Protein AF-0000000086157725 (afdb_homodimer)

Radius of gyration: 15.77 Å; Cα contacts (8 Å, |Δi|>4): 346; chains: 2; bounding box: 32×53×32 Å

Nearest PDB structures (foldseek):
  2xqq-assembly2_B  TM=8.974E-01  e=2.714E-09  Homo sapiens
  8glv-assembly1_AQ  TM=8.783E-01  e=2.234E-09  Chlamydomonas reinhardtii
  3rjs-assembly1_A-2  TM=8.878E-01  e=9.937E-09  Toxoplasma gondii
  7y8w-assembly4_R  TM=8.824E-01  e=2.029E-08  Caenorhabditis elegans
  7kzn-assembly1_P  TM=8.315E-01  e=1.733E-05  Chlamydomonas reinhardtii

Structure (mmCIF, N/CA/C/O backbone):
data_AF-0000000086157725-model_v1
#
loop_
_entity.id
_entity.type
_entity.pdbx_description
1 polymer 'Dynein light chain'
#
loop_
_atom_site.group_PDB
_atom_site.id
_atom_site.type_symbol
_atom_site.label_atom_id
_atom_site.label_alt_id
_atom_site.label_comp_id
_atom_site.label_asym_id
_atom_site.label_entity_id
_atom_site.label_seq_id
_atom_site.pdbx_PDB_ins_code
_atom_site.Cartn_x
_atom_site.Cartn_y
_atom_site.Cartn_z
_atom_site.occupancy
_atom_site.B_iso_or_equiv
_atom_site.auth_seq_id
_atom_site.auth_comp_id
_atom_site.auth_asym_id
_atom_site.auth_atom_id
_atom_site.pdbx_PDB_model_num
ATOM 1 N N . MET A 1 1 ? 16.344 26.875 7.141 1 37.5 1 MET A N 1
ATOM 2 C CA . MET A 1 1 ? 15.016 26.828 6.547 1 37.5 1 MET A CA 1
ATOM 3 C C . MET A 1 1 ? 14.797 25.531 5.773 1 37.5 1 MET A C 1
ATOM 5 O O . MET A 1 1 ? 15.422 25.312 4.73 1 37.5 1 MET A O 1
ATOM 9 N N . GLY A 1 2 ? 14.758 24.422 6.387 1 45.31 2 GLY A N 1
ATOM 10 C CA . GLY A 1 2 ? 15.289 23.125 5.984 1 45.31 2 GLY A CA 1
ATOM 11 C C . GLY A 1 2 ? 14.68 22.609 4.691 1 45.31 2 GLY A C 1
ATOM 12 O O . GLY A 1 2 ? 13.531 22.906 4.375 1 45.31 2 GLY A O 1
ATOM 13 N N . PHE A 1 3 ? 15.469 22.438 3.602 1 53.78 3 PHE A N 1
ATOM 14 C CA . PHE A 1 3 ? 15.148 22.016 2.24 1 53.78 3 PHE A CA 1
ATOM 15 C C . PHE A 1 3 ? 14.07 20.938 2.242 1 53.78 3 PHE A C 1
ATOM 17 O O . PHE A 1 3 ? 14.352 19.781 2.549 1 53.78 3 PHE A O 1
ATOM 24 N N . THR A 1 4 ? 12.836 21.359 2.662 1 67.5 4 THR A N 1
ATOM 25 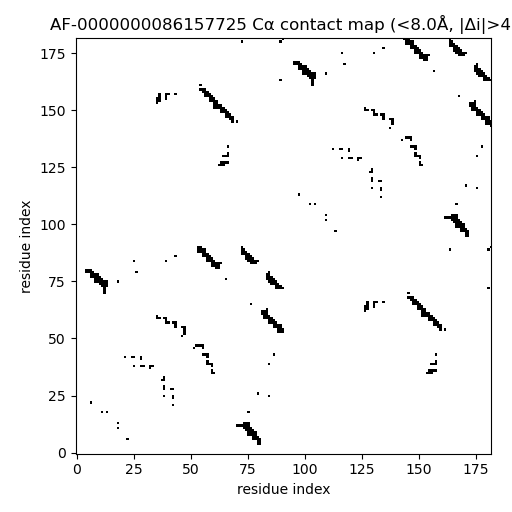C CA . THR A 1 4 ? 11.781 20.359 2.674 1 67.5 4 THR A CA 1
ATOM 26 C C . THR A 1 4 ? 11.555 19.797 1.273 1 67.5 4 THR A C 1
ATOM 28 O O . THR A 1 4 ? 11.391 20.547 0.312 1 67.5 4 THR A O 1
ATOM 31 N N . VAL A 1 5 ? 12.062 18.594 0.937 1 82.88 5 VAL A N 1
ATOM 32 C CA . VAL A 1 5 ? 11.859 17.938 -0.348 1 82.88 5 VAL A CA 1
ATOM 33 C C . VAL A 1 5 ? 10.375 17.969 -0.714 1 82.88 5 VAL A C 1
ATOM 35 O O . VAL A 1 5 ? 9.516 17.656 0.114 1 82.88 5 VAL A O 1
ATOM 38 N N . LYS A 1 6 ? 10.125 18.594 -1.866 1 93.31 6 LYS A N 1
ATOM 39 C CA . LYS A 1 6 ? 8.75 18.734 -2.334 1 93.31 6 LYS A CA 1
ATOM 40 C C . LYS A 1 6 ? 8.094 17.375 -2.576 1 93.31 6 LYS A C 1
ATOM 42 O O . LYS A 1 6 ? 8.672 16.516 -3.238 1 93.31 6 LYS A O 1
ATOM 47 N N . PRO A 1 7 ? 6.922 17.266 -2.018 1 96.94 7 PRO A N 1
ATOM 48 C CA . PRO A 1 7 ? 6.199 16.016 -2.279 1 96.94 7 PRO A CA 1
ATOM 49 C C . PRO A 1 7 ? 5.75 15.883 -3.734 1 96.94 7 PRO A C 1
ATOM 51 O O . PRO A 1 7 ? 5.426 16.891 -4.375 1 96.94 7 PRO A O 1
ATOM 54 N N . VAL A 1 8 ? 5.773 14.742 -4.285 1 97.88 8 VAL A N 1
ATOM 55 C CA . VAL A 1 8 ? 5.254 14.43 -5.613 1 97.88 8 VAL A CA 1
ATOM 56 C C . VAL A 1 8 ? 4.066 13.477 -5.488 1 97.88 8 VAL A C 1
ATOM 58 O O . VAL A 1 8 ? 4.242 12.289 -5.203 1 97.88 8 VAL A O 1
ATOM 61 N N . VAL A 1 9 ? 2.898 14.008 -5.832 1 97.75 9 VAL A N 1
ATOM 62 C CA . VAL A 1 9 ? 1.686 13.203 -5.734 1 97.75 9 VAL A CA 1
ATOM 63 C C . VAL A 1 9 ? 1.52 12.367 -7.004 1 97.75 9 VAL A C 1
ATOM 65 O O . VAL A 1 9 ? 1.497 12.906 -8.109 1 97.75 9 VAL A O 1
ATOM 68 N N . LYS A 1 10 ? 1.447 11.109 -6.734 1 97.25 10 LYS A N 1
ATOM 69 C CA . LYS A 1 10 ? 1.277 10.203 -7.867 1 97.25 10 LYS A CA 1
ATOM 70 C C . LYS A 1 10 ? -0.199 9.906 -8.117 1 97.25 10 LYS A C 1
ATOM 72 O O . LYS A 1 10 ? -0.659 9.953 -9.266 1 97.25 10 LYS A O 1
ATOM 77 N N . THR A 1 11 ? -0.973 9.578 -7.141 1 95.62 11 THR A N 1
ATOM 78 C CA . THR A 1 11 ? -2.408 9.328 -7.199 1 95.62 11 THR A CA 1
ATOM 79 C C . THR A 1 11 ? -3.098 9.852 -5.941 1 95.62 11 THR A C 1
ATOM 81 O O . THR A 1 11 ? -2.586 9.695 -4.832 1 95.62 11 THR A O 1
ATOM 84 N N . SER A 1 12 ? -4.273 10.508 -6.188 1 95.94 12 SER A N 1
ATOM 85 C CA . SER A 1 12 ? -5.055 10.984 -5.051 1 95.94 12 SER A CA 1
ATOM 86 C C . SER A 1 12 ? -6.547 10.969 -5.359 1 95.94 12 SER A C 1
ATOM 88 O O . SER A 1 12 ? -6.965 11.344 -6.457 1 95.94 12 SER A O 1
ATOM 90 N N . THR A 1 13 ? -7.289 10.492 -4.383 1 93.94 13 THR A N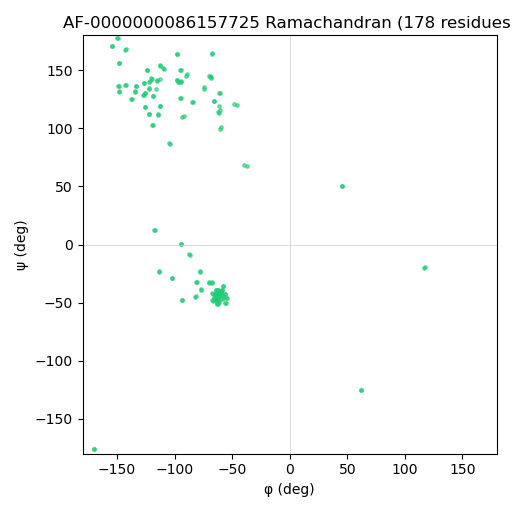 1
ATOM 91 C CA . THR A 1 13 ? -8.742 10.641 -4.43 1 93.94 13 THR A CA 1
ATOM 92 C C . THR A 1 13 ? -9.234 11.484 -3.262 1 93.94 13 THR A C 1
ATOM 94 O O . THR A 1 13 ? -10.438 11.508 -2.971 1 93.94 13 THR A O 1
ATOM 97 N N . MET A 1 14 ? -8.344 12.133 -2.574 1 93.88 14 MET A N 1
ATOM 98 C CA . MET A 1 14 ? -8.664 12.961 -1.421 1 93.88 14 MET A CA 1
ATOM 99 C C . MET A 1 14 ? -8.836 14.422 -1.833 1 93.88 14 MET A C 1
ATOM 101 O O . MET A 1 14 ? -8.25 14.867 -2.82 1 93.88 14 MET A O 1
ATOM 105 N N . ASP A 1 15 ? -9.68 15.094 -1.08 1 94.69 15 ASP A N 1
ATOM 106 C CA . ASP A 1 15 ? -9.734 16.531 -1.317 1 94.69 15 ASP A CA 1
ATOM 107 C C . ASP A 1 15 ? -8.43 17.203 -0.907 1 94.69 15 ASP A C 1
ATOM 109 O O . ASP A 1 15 ? -7.609 16.609 -0.212 1 94.69 15 ASP A O 1
ATOM 113 N N . GLN A 1 16 ? -8.266 18.438 -1.378 1 96.75 16 GLN A N 1
ATOM 114 C CA . GLN A 1 16 ? -6.992 19.141 -1.232 1 96.75 16 GLN A CA 1
ATOM 115 C C . GLN A 1 16 ? -6.645 19.344 0.239 1 96.75 16 GLN A C 1
ATOM 117 O O . GLN A 1 16 ? -5.473 19.266 0.623 1 96.75 16 GLN A O 1
ATOM 122 N N . GLU A 1 17 ? -7.602 19.625 0.954 1 97.12 17 GLU A N 1
ATOM 123 C CA . GLU A 1 17 ? -7.348 19.891 2.367 1 97.12 17 GLU A CA 1
ATOM 124 C C . GLU A 1 17 ? -6.793 18.656 3.064 1 97.12 17 GLU A C 1
ATOM 126 O O . GLU A 1 17 ? -5.785 18.734 3.77 1 97.12 17 GLU A O 1
ATOM 131 N N . LEU A 1 18 ? -7.477 17.562 2.871 1 96.31 18 LEU A N 1
ATOM 132 C CA . LEU A 1 18 ? -7.027 16.312 3.467 1 96.31 18 LEU A CA 1
ATOM 133 C C . LEU A 1 18 ? -5.68 15.883 2.891 1 96.31 18 LEU A C 1
ATOM 135 O O . LEU A 1 18 ? -4.781 15.477 3.631 1 96.31 18 LEU A O 1
ATOM 139 N N . GLN A 1 19 ? -5.527 16 1.635 1 97.62 19 GLN A N 1
ATOM 140 C CA . GLN A 1 19 ? -4.258 15.695 0.985 1 97.62 19 GLN A CA 1
ATOM 141 C C . GLN A 1 19 ? -3.111 16.484 1.611 1 97.62 19 GLN A C 1
ATOM 143 O O . GLN A 1 19 ? -2.062 15.914 1.931 1 97.62 19 GLN A O 1
ATOM 148 N N . ASP A 1 20 ? -3.322 17.766 1.818 1 97.75 20 ASP A N 1
ATOM 149 C CA . ASP A 1 20 ? -2.287 18.609 2.393 1 97.75 20 ASP A CA 1
ATOM 150 C C . ASP A 1 20 ? -1.946 18.188 3.816 1 97.75 20 ASP A C 1
ATOM 152 O O . ASP A 1 20 ? -0.781 18.219 4.219 1 97.75 20 ASP A O 1
ATOM 156 N N . GLU A 1 21 ? -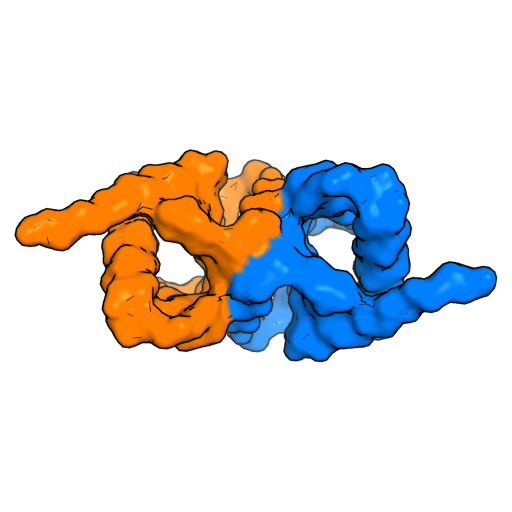2.947 17.859 4.445 1 98 21 GLU A N 1
ATOM 157 C CA . GLU A 1 21 ? -2.725 17.406 5.816 1 98 21 GLU A CA 1
ATOM 158 C C . GLU A 1 21 ? -1.913 16.125 5.848 1 98 21 GLU A C 1
ATOM 160 O O . GLU A 1 21 ? -0.992 15.977 6.652 1 98 21 GLU A O 1
ATOM 165 N N . VAL A 1 22 ? -2.268 15.148 5.035 1 98.19 22 VAL A N 1
ATOM 166 C CA . VAL A 1 22 ? -1.547 13.883 4.98 1 98.19 22 VAL A CA 1
ATOM 167 C C . VAL A 1 22 ? -0.072 14.133 4.68 1 98.19 22 VAL A C 1
ATOM 169 O O . VAL A 1 22 ? 0.809 13.562 5.324 1 98.19 22 VAL A O 1
ATOM 172 N N . ILE A 1 23 ? 0.165 15.016 3.762 1 98.19 23 ILE A N 1
ATOM 173 C CA . ILE A 1 23 ? 1.532 15.305 3.338 1 98.19 23 ILE A CA 1
ATOM 174 C C . ILE A 1 23 ? 2.303 15.953 4.484 1 98.19 23 ILE A C 1
ATOM 176 O O . ILE A 1 23 ? 3.459 15.609 4.738 1 98.19 23 ILE A O 1
ATOM 180 N N . 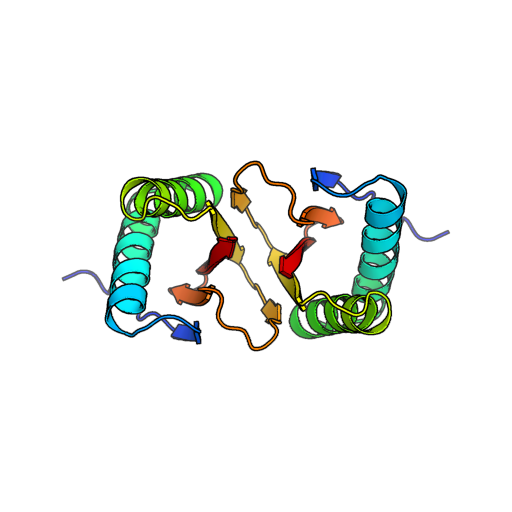LEU A 1 24 ? 1.649 16.844 5.129 1 97.81 24 LEU A N 1
ATOM 181 C CA . LEU A 1 24 ? 2.293 17.516 6.258 1 97.81 24 LEU A CA 1
ATOM 182 C C . LEU A 1 24 ? 2.646 16.5 7.352 1 97.81 24 LEU A C 1
ATOM 184 O O . LEU A 1 24 ? 3.762 16.516 7.875 1 97.81 24 LEU A O 1
ATOM 188 N N . VAL A 1 25 ? 1.724 15.672 7.734 1 98 25 VAL A N 1
ATOM 189 C CA . VAL A 1 25 ? 1.939 14.664 8.766 1 98 25 VAL A CA 1
ATOM 190 C C . VAL A 1 25 ? 3.049 13.711 8.336 1 98 25 VAL A C 1
ATOM 192 O O . VAL A 1 25 ? 3.9 13.328 9.148 1 98 25 VAL A O 1
ATOM 195 N N . ALA A 1 26 ? 3.062 13.328 7.07 1 98.31 26 ALA A N 1
ATOM 196 C CA . ALA A 1 26 ? 4.082 12.43 6.539 1 98.31 26 ALA A CA 1
ATOM 197 C C . ALA A 1 26 ? 5.465 13.07 6.59 1 98.31 26 ALA A C 1
ATOM 199 O O . ALA A 1 26 ? 6.449 12.414 6.938 1 98.31 26 ALA A O 1
ATOM 200 N N . GLN A 1 27 ? 5.516 14.336 6.219 1 97.69 27 GLN A N 1
ATOM 201 C CA . GLN A 1 27 ? 6.789 15.047 6.277 1 97.69 27 GLN A CA 1
ATOM 202 C C . GLN A 1 27 ? 7.352 15.062 7.695 1 97.69 27 GLN A C 1
ATOM 204 O O . GLN A 1 27 ? 8.539 14.812 7.902 1 97.69 27 GLN A O 1
ATOM 209 N N . HIS A 1 28 ? 6.465 15.312 8.586 1 97.25 28 HIS A N 1
ATOM 210 C CA . HIS A 1 28 ? 6.879 15.32 9.977 1 97.25 28 HIS A CA 1
ATOM 211 C C . HIS A 1 28 ? 7.352 13.938 10.422 1 97.25 28 HIS A C 1
ATOM 213 O O . HIS A 1 28 ? 8.391 13.812 11.078 1 97.25 28 HIS A O 1
ATOM 219 N N . ALA A 1 29 ? 6.621 12.938 10.094 1 97.81 29 ALA A N 1
ATOM 220 C CA . ALA A 1 29 ? 6.973 11.57 10.461 1 97.81 29 ALA A CA 1
ATOM 221 C C . ALA A 1 29 ? 8.328 11.172 9.867 1 97.81 29 ALA A C 1
ATOM 223 O O . ALA A 1 29 ? 9.141 10.539 10.539 1 97.81 29 ALA A O 1
ATOM 224 N N . ILE A 1 30 ? 8.609 11.562 8.641 1 96.69 30 ILE A N 1
ATOM 225 C CA . ILE A 1 30 ? 9.844 11.227 7.949 1 96.69 30 ILE A CA 1
ATOM 226 C C . ILE A 1 30 ? 11.023 11.93 8.625 1 96.69 30 ILE A C 1
ATOM 228 O O . ILE A 1 30 ? 12.109 11.367 8.734 1 96.69 30 ILE A O 1
ATOM 232 N N . ASP A 1 31 ? 10.75 13.07 9.125 1 95.5 31 ASP A N 1
ATOM 233 C CA . ASP A 1 31 ? 11.797 13.875 9.75 1 95.5 31 ASP A CA 1
ATOM 234 C C . ASP A 1 31 ? 12.117 13.367 11.156 1 95.5 31 ASP A C 1
ATOM 236 O O . ASP A 1 31 ? 13.227 13.562 11.656 1 95.5 31 ASP A O 1
ATOM 240 N N . THR A 1 32 ? 11.211 12.695 11.734 1 96.94 32 THR A N 1
ATOM 241 C CA . THR A 1 32 ? 11.359 12.438 13.164 1 96.94 32 THR A CA 1
ATOM 242 C C . THR A 1 32 ? 11.562 10.945 13.422 1 96.94 32 THR A C 1
ATOM 244 O O . THR A 1 32 ? 12.078 10.555 14.469 1 96.94 32 THR A O 1
ATOM 247 N N . GLU A 1 33 ? 11.117 10.078 12.508 1 97.31 33 GLU A N 1
ATOM 248 C CA . GLU A 1 33 ? 11.195 8.633 12.727 1 97.31 33 GLU A CA 1
ATOM 249 C C . GLU A 1 33 ? 12.414 8.039 12.039 1 97.31 33 GLU A C 1
ATOM 251 O O . GLU A 1 33 ? 12.969 8.641 11.109 1 97.31 33 GLU A O 1
ATOM 256 N N . VAL A 1 34 ? 12.758 6.852 12.414 1 95.69 34 VAL A N 1
ATOM 257 C CA . VAL A 1 34 ? 14.055 6.305 12.016 1 95.69 34 VAL A CA 1
ATOM 258 C C . VAL A 1 34 ? 13.867 5.316 10.867 1 95.69 34 VAL A C 1
ATOM 260 O O . VAL A 1 34 ? 14.812 5.047 10.117 1 95.69 34 VAL A O 1
ATOM 263 N N . ASN A 1 35 ? 12.781 4.695 10.789 1 96.44 35 ASN A N 1
ATOM 264 C CA . ASN A 1 35 ? 12.594 3.691 9.742 1 96.44 35 ASN A CA 1
ATOM 265 C C . ASN A 1 35 ? 11.172 3.717 9.195 1 96.44 35 ASN A C 1
ATOM 267 O O . ASN A 1 35 ? 10.305 4.402 9.734 1 96.44 35 ASN A O 1
ATOM 271 N N . GLU A 1 36 ? 11.008 3.045 8.125 1 97.31 36 GLU A N 1
ATOM 272 C CA . GLU A 1 36 ? 9.734 3.016 7.414 1 97.31 36 GLU A CA 1
ATOM 273 C C . GLU A 1 36 ? 8.617 2.506 8.312 1 97.31 36 GLU A C 1
ATOM 275 O O . GLU A 1 36 ? 7.48 2.982 8.234 1 97.31 36 GLU A O 1
ATOM 280 N N . GLN A 1 37 ? 8.977 1.576 9.156 1 96.56 37 GLN A N 1
ATOM 281 C CA . GLN A 1 37 ? 7.988 1.009 10.062 1 96.56 37 GLN A CA 1
ATOM 282 C C . GLN A 1 37 ? 7.43 2.072 11.008 1 96.56 37 GLN A C 1
ATOM 284 O O . GLN A 1 37 ? 6.211 2.209 11.148 1 96.56 37 GLN A O 1
ATOM 289 N N . SER A 1 38 ? 8.25 2.838 11.586 1 97.62 38 SER A N 1
ATOM 290 C CA . SER A 1 38 ? 7.836 3.865 12.531 1 97.62 38 SER A CA 1
ATOM 291 C C . SER A 1 38 ? 7.102 5 11.828 1 97.62 38 SER A C 1
ATOM 293 O O . SER A 1 38 ? 6.148 5.566 12.383 1 97.62 38 SER A O 1
ATOM 295 N N . ILE A 1 39 ? 7.512 5.238 10.625 1 98.06 39 ILE A N 1
ATOM 296 C CA . ILE A 1 39 ? 6.867 6.293 9.852 1 98.06 39 ILE A CA 1
ATOM 297 C C . ILE A 1 39 ? 5.426 5.895 9.531 1 98.06 39 ILE A C 1
ATOM 299 O O . ILE A 1 39 ? 4.492 6.652 9.805 1 98.06 39 ILE A O 1
ATOM 303 N N . ALA A 1 40 ? 5.277 4.734 9.078 1 98.38 40 ALA A N 1
ATOM 304 C CA . ALA A 1 40 ? 3.947 4.246 8.727 1 98.38 40 ALA A CA 1
ATOM 305 C C . ALA A 1 40 ? 3.037 4.203 9.953 1 98.38 40 ALA A C 1
ATOM 307 O O . ALA A 1 40 ? 1.871 4.598 9.875 1 98.38 40 ALA A O 1
ATOM 308 N N . HIS A 1 41 ? 3.57 3.752 10.984 1 97.38 41 HIS A N 1
ATOM 309 C CA . HIS A 1 41 ? 2.803 3.639 12.219 1 97.38 41 HIS A CA 1
ATOM 310 C C . HIS A 1 41 ? 2.314 5.004 12.688 1 97.38 41 HIS A C 1
ATOM 312 O O . HIS A 1 41 ? 1.151 5.156 13.07 1 97.38 41 HIS A O 1
ATOM 318 N N . LYS A 1 42 ? 3.139 5.953 12.641 1 97.88 42 LYS A N 1
ATOM 319 C CA . LYS A 1 42 ? 2.805 7.297 13.102 1 97.88 42 LYS A CA 1
ATOM 320 C C . LYS A 1 42 ? 1.724 7.926 12.227 1 97.88 42 LYS A C 1
ATOM 322 O O . LYS A 1 42 ? 0.772 8.516 12.742 1 97.88 42 LYS A O 1
ATOM 327 N N . ILE A 1 43 ? 1.888 7.809 10.961 1 98.12 43 ILE A N 1
ATOM 328 C CA . ILE A 1 43 ? 0.918 8.391 10.039 1 98.12 43 ILE A CA 1
ATOM 329 C C . ILE A 1 43 ? -0.444 7.73 10.234 1 98.12 43 ILE A C 1
ATOM 331 O O . ILE A 1 43 ? -1.456 8.422 10.398 1 98.12 43 ILE A O 1
ATOM 335 N N . LYS A 1 44 ? -0.412 6.461 10.211 1 96.69 44 LYS A N 1
ATOM 336 C CA . LYS A 1 44 ? -1.657 5.719 10.383 1 96.69 44 LYS A CA 1
ATOM 337 C C . LYS A 1 44 ? -2.354 6.109 11.68 1 96.69 44 LYS A C 1
ATOM 339 O O . LYS A 1 44 ? -3.559 6.371 11.695 1 96.69 44 LYS A O 1
ATOM 344 N N . THR A 1 45 ? -1.68 6.105 12.773 1 95.69 45 THR A N 1
ATOM 345 C CA . THR A 1 45 ? -2.225 6.395 14.102 1 95.69 45 THR A CA 1
ATOM 346 C C . THR A 1 45 ? -2.816 7.801 14.141 1 95.69 45 THR A C 1
ATOM 348 O O . THR A 1 45 ? -3.885 8.008 14.719 1 95.69 45 THR A O 1
ATOM 351 N N . TYR A 1 46 ? -2.162 8.727 13.539 1 97.25 46 TYR A N 1
ATOM 352 C CA . TYR A 1 46 ? -2.656 10.094 13.5 1 97.25 46 TYR A CA 1
ATOM 353 C C . TYR A 1 46 ? -4.035 10.156 12.852 1 97.25 46 TYR A C 1
ATOM 355 O O . TYR A 1 46 ? -4.965 10.742 13.406 1 97.25 46 TYR A O 1
ATOM 363 N N . PHE A 1 47 ? -4.168 9.516 11.781 1 96.38 47 PHE A N 1
ATOM 364 C CA . PHE A 1 47 ? -5.41 9.641 11.039 1 96.38 47 PHE A CA 1
ATOM 365 C C . PHE A 1 47 ? -6.492 8.75 11.633 1 96.38 47 PHE A C 1
ATOM 367 O O . PHE A 1 47 ? -7.68 9.086 11.586 1 96.38 47 PHE A O 1
ATOM 374 N N . GLU A 1 48 ? -6.078 7.656 12.164 1 92.81 48 GLU A N 1
ATOM 375 C CA . GLU A 1 48 ? -7.031 6.828 12.898 1 92.81 48 GLU A CA 1
ATOM 376 C C . GLU A 1 48 ? -7.656 7.602 14.055 1 92.81 48 GLU A C 1
ATOM 378 O O . GLU A 1 48 ? -8.852 7.469 14.328 1 92.81 48 GLU A O 1
ATOM 383 N N . GLN A 1 49 ? -6.867 8.375 14.688 1 94.69 49 GLN A N 1
ATOM 384 C CA . GLN A 1 49 ? -7.324 9.125 15.852 1 94.69 49 GLN A CA 1
ATOM 385 C C . GLN A 1 49 ? -8.156 10.336 15.438 1 94.69 49 GLN A C 1
ATOM 387 O O . GLN A 1 49 ? -9.156 10.656 16.078 1 94.69 49 GLN A O 1
ATOM 392 N N . LYS A 1 50 ? -7.758 10.945 14.445 1 94.94 50 LYS A N 1
ATOM 393 C CA . LYS A 1 50 ? -8.414 12.195 14.047 1 94.94 50 LYS A CA 1
ATOM 394 C C . LYS A 1 50 ? -9.688 11.914 13.25 1 94.94 50 LYS A C 1
ATOM 396 O O . LYS A 1 50 ? -10.68 12.625 13.398 1 94.94 50 LYS A O 1
ATOM 401 N N . TYR A 1 51 ? -9.57 11.008 12.352 1 90.12 51 TYR A N 1
ATOM 402 C CA . TYR A 1 51 ? -10.711 10.641 11.523 1 90.12 51 TYR A CA 1
ATOM 403 C C . TYR A 1 51 ? -11.305 9.305 11.961 1 90.12 51 TYR A C 1
ATOM 405 O O . TYR A 1 51 ? -11.07 8.273 11.328 1 90.12 51 TYR A O 1
ATOM 413 N N . HIS A 1 52 ? -12.18 9.555 12.914 1 80.31 52 HIS A N 1
ATOM 414 C CA . HIS A 1 52 ? -12.812 8.383 13.516 1 80.31 52 HIS A CA 1
ATOM 415 C C . HIS A 1 52 ? -13.852 7.773 12.586 1 80.31 52 HIS A C 1
ATOM 417 O O . HIS A 1 52 ? -14.492 8.492 11.812 1 80.31 52 HIS A O 1
ATOM 423 N N . GLY A 1 53 ? -13.82 6.52 12.453 1 80.44 53 GLY A N 1
ATOM 424 C CA . GLY A 1 53 ? -14.867 5.879 11.68 1 80.44 53 GLY A CA 1
ATOM 425 C C . GLY A 1 53 ? -14.344 5.164 10.445 1 80.44 53 GLY A C 1
ATOM 426 O O . GLY A 1 53 ? -15.078 4.41 9.805 1 80.44 53 GLY A O 1
ATOM 427 N N . MET A 1 54 ? -13.172 5.609 10.141 1 83.56 54 MET A N 1
ATOM 428 C CA . MET A 1 54 ? -12.578 4.895 9.016 1 83.56 54 MET A CA 1
ATOM 429 C C . MET A 1 54 ? -11.406 4.027 9.477 1 83.56 54 MET A C 1
ATOM 431 O O . MET A 1 54 ? -10.781 4.316 10.492 1 83.56 54 MET A O 1
ATOM 435 N N . LEU A 1 55 ? -11.188 3.012 8.789 1 89.31 55 LEU A N 1
ATOM 436 C CA . LEU A 1 55 ? -10 2.191 9.016 1 89.31 55 LEU A CA 1
ATOM 437 C C . LEU A 1 55 ? -8.859 2.617 8.094 1 89.31 55 LEU A C 1
ATOM 439 O O . LEU A 1 55 ? -8.93 2.418 6.883 1 89.31 55 LEU A O 1
ATOM 443 N N . TRP A 1 56 ? -7.953 3.174 8.727 1 93.81 56 TRP A N 1
ATOM 444 C CA . TRP A 1 56 ? -6.836 3.711 7.957 1 93.81 56 TRP A CA 1
ATOM 445 C C . TRP A 1 56 ? -5.691 2.705 7.883 1 93.81 56 TRP A C 1
ATOM 447 O O . TRP A 1 56 ? -5.379 2.039 8.875 1 93.81 56 TRP A O 1
ATOM 457 N N . HIS A 1 57 ? -5.07 2.635 6.75 1 94.81 57 HIS A N 1
ATOM 458 C CA . HIS A 1 57 ? -3.891 1.828 6.465 1 94.81 57 HIS A CA 1
ATOM 459 C C . HIS A 1 57 ? -2.773 2.676 5.867 1 94.81 57 HIS A C 1
ATOM 461 O O . HIS A 1 57 ? -3.033 3.574 5.062 1 94.81 57 HIS A O 1
ATOM 467 N N . CYS A 1 58 ? -1.576 2.406 6.301 1 97.75 58 CYS A N 1
ATOM 468 C CA . CYS A 1 58 ? -0.454 3.166 5.762 1 97.75 58 CYS A CA 1
ATOM 469 C C . CYS A 1 58 ? 0.706 2.246 5.402 1 97.75 58 CYS A C 1
ATOM 471 O O . CYS A 1 58 ? 1.086 1.381 6.191 1 97.75 58 CYS A O 1
ATOM 473 N N . CYS A 1 59 ? 1.258 2.395 4.223 1 98.31 59 CYS A N 1
ATOM 474 C CA . CYS A 1 59 ? 2.469 1.71 3.779 1 98.31 59 CYS A CA 1
ATOM 475 C C . CYS A 1 59 ? 3.545 2.711 3.379 1 98.31 59 CYS A C 1
ATOM 477 O O . CYS A 1 59 ? 3.248 3.734 2.76 1 98.31 59 CYS A O 1
ATOM 479 N N . VAL A 1 60 ? 4.715 2.432 3.711 1 98.56 60 VAL A N 1
ATOM 480 C CA . VAL A 1 60 ? 5.867 3.266 3.389 1 98.56 60 VAL A CA 1
ATOM 481 C C . VAL A 1 60 ? 6.996 2.396 2.838 1 98.56 60 VAL A C 1
ATOM 483 O O . VAL A 1 60 ? 7.277 1.321 3.373 1 98.56 60 VAL A O 1
ATOM 486 N N . GLY A 1 61 ? 7.609 2.883 1.804 1 98.06 61 GLY A N 1
ATOM 487 C CA . GLY A 1 61 ? 8.695 2.115 1.212 1 98.06 61 GLY A CA 1
ATOM 488 C C . GLY A 1 61 ? 9.477 2.893 0.171 1 98.06 61 GLY A C 1
ATOM 489 O O . GLY A 1 61 ? 9.312 4.105 0.042 1 98.06 61 GLY A O 1
ATOM 490 N N . ARG A 1 62 ? 10.406 2.213 -0.454 1 96.88 62 ARG A N 1
ATOM 491 C CA . ARG A 1 62 ? 11.227 2.795 -1.512 1 96.88 62 ARG A CA 1
ATOM 492 C C . ARG A 1 62 ? 10.922 2.143 -2.857 1 96.88 62 ARG A C 1
ATOM 494 O O . ARG A 1 62 ? 10.523 0.979 -2.912 1 96.88 62 ARG A O 1
ATOM 501 N N . ASN A 1 63 ? 11.148 2.842 -3.967 1 96.69 63 ASN A N 1
ATOM 502 C CA . ASN A 1 63 ? 10.906 2.35 -5.32 1 96.69 63 ASN A CA 1
ATOM 503 C C . ASN A 1 63 ? 9.555 1.65 -5.43 1 96.69 63 ASN A C 1
ATOM 505 O O . ASN A 1 63 ? 9.477 0.522 -5.918 1 96.69 63 ASN A O 1
ATOM 509 N N . VAL A 1 64 ? 8.602 2.363 -4.949 1 97.19 64 VAL A N 1
ATOM 510 C CA . VAL A 1 64 ? 7.27 1.779 -4.883 1 97.19 64 VAL A CA 1
ATOM 511 C C . VAL A 1 64 ? 6.457 2.2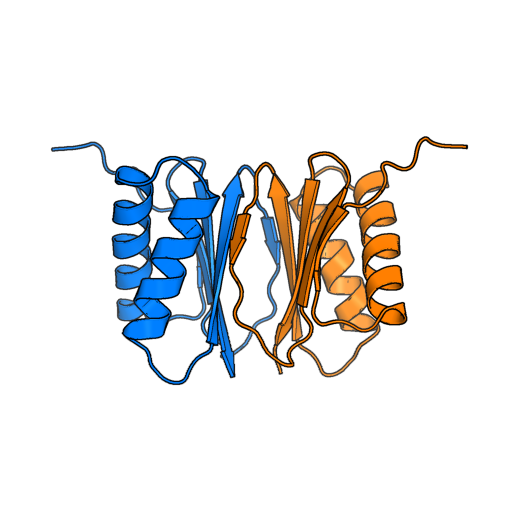07 -6.102 1 97.19 64 VAL A C 1
ATOM 513 O O . VAL A 1 64 ? 6.512 3.369 -6.516 1 97.19 64 VAL A O 1
ATOM 516 N N . ALA A 1 65 ? 5.711 1.31 -6.629 1 97.81 65 ALA A N 1
ATOM 517 C CA . ALA A 1 65 ? 4.668 1.566 -7.617 1 97.81 65 ALA A CA 1
ATOM 518 C C . ALA A 1 65 ? 3.311 1.074 -7.129 1 97.81 65 ALA A C 1
ATOM 520 O O . ALA A 1 65 ? 3.201 -0.033 -6.594 1 97.81 65 ALA A O 1
ATOM 521 N N . CYS A 1 66 ? 2.305 1.938 -7.293 1 95.81 66 CYS A N 1
ATOM 522 C CA . CYS A 1 66 ? 0.963 1.56 -6.859 1 95.81 66 CYS A CA 1
ATOM 523 C C . CYS A 1 66 ? -0.045 1.739 -7.988 1 95.81 66 CYS A C 1
ATOM 525 O O . CYS A 1 66 ? -0.111 2.805 -8.602 1 95.81 66 CYS A O 1
ATOM 527 N N . TYR A 1 67 ? -0.815 0.717 -8.258 1 93 67 TYR A N 1
ATOM 528 C CA . TYR A 1 67 ? -1.926 0.786 -9.203 1 93 67 TYR A CA 1
ATOM 529 C C . TYR A 1 67 ? -3.26 0.624 -8.484 1 93 67 TYR A C 1
ATOM 531 O O . TYR A 1 67 ? -3.494 -0.385 -7.812 1 93 67 TYR A O 1
ATOM 539 N N . VAL A 1 68 ? -4.027 1.654 -8.617 1 89.31 68 VAL A N 1
ATOM 540 C CA . VAL A 1 68 ? -5.301 1.687 -7.902 1 89.31 68 VAL A CA 1
ATOM 541 C C . VAL A 1 68 ? -6.445 1.908 -8.891 1 89.31 68 VAL A C 1
ATOM 543 O O . VAL A 1 68 ? -6.238 2.455 -9.977 1 89.31 68 VAL A O 1
ATOM 546 N N . THR A 1 69 ? -7.574 1.377 -8.555 1 82.62 69 THR A N 1
ATOM 547 C CA . THR A 1 69 ? -8.773 1.611 -9.344 1 82.62 69 THR A CA 1
ATOM 548 C C . THR A 1 69 ? -9.508 2.857 -8.859 1 82.62 69 THR A C 1
ATOM 550 O O . THR A 1 69 ? -9.453 3.197 -7.676 1 82.62 69 THR A O 1
ATOM 553 N N . HIS A 1 70 ? -10.109 3.52 -9.828 1 72.75 70 HIS A N 1
ATOM 554 C CA . HIS A 1 70 ? -10.867 4.727 -9.508 1 72.75 70 HIS A CA 1
ATOM 555 C C . HIS A 1 70 ? -12.031 4.414 -8.57 1 72.75 70 HIS A C 1
ATOM 557 O O . HIS A 1 70 ? -12.906 3.611 -8.906 1 72.75 70 HIS A O 1
ATOM 563 N N . GLU A 1 71 ? -11.82 4.988 -7.398 1 72.62 71 GLU A N 1
ATOM 564 C CA . GLU A 1 71 ? -12.938 4.824 -6.473 1 72.62 71 GLU A CA 1
ATOM 565 C C . GLU A 1 71 ? -13.047 6.016 -5.527 1 72.62 71 GLU A C 1
ATOM 567 O O . GLU A 1 71 ? -12.266 6.961 -5.617 1 72.62 71 GLU A O 1
ATOM 572 N N . GLN A 1 72 ? -14.078 5.879 -4.738 1 75 72 GLN A N 1
ATOM 573 C CA . GLN A 1 72 ? -14.43 6.98 -3.848 1 75 72 GLN A CA 1
ATOM 574 C C . GLN A 1 72 ? -13.672 6.887 -2.527 1 75 72 GLN A C 1
ATOM 576 O O . GLN A 1 72 ? -13.656 7.84 -1.744 1 75 72 GLN A O 1
ATOM 581 N N . SER A 1 73 ? -13.031 5.805 -2.398 1 81.5 73 SER A N 1
ATOM 582 C CA . SER A 1 73 ? -12.312 5.656 -1.139 1 81.5 73 SER A CA 1
ATOM 583 C C . SER A 1 73 ? -11.125 6.613 -1.061 1 81.5 73 SER A C 1
ATOM 585 O O . SER A 1 73 ? -10.523 6.945 -2.082 1 81.5 73 SER A O 1
ATOM 587 N N . LYS A 1 74 ? -10.938 7.043 0.112 1 90.94 74 LYS A N 1
ATOM 588 C CA . LYS A 1 74 ? -9.797 7.934 0.312 1 90.94 74 LYS A CA 1
ATOM 589 C C . LYS A 1 74 ? -8.484 7.199 0.074 1 90.94 74 LYS A C 1
ATOM 591 O O . LYS A 1 74 ? -8.203 6.188 0.716 1 90.94 74 LYS A O 1
ATOM 596 N N . PHE A 1 75 ? -7.742 7.703 -0.779 1 94.56 75 PHE A N 1
ATOM 597 C CA . PHE A 1 75 ? -6.457 7.117 -1.148 1 94.56 75 PHE A CA 1
ATOM 598 C C . PHE A 1 75 ? -5.461 8.195 -1.547 1 94.56 75 PHE A C 1
ATOM 600 O O . PHE A 1 75 ? -5.793 9.102 -2.316 1 94.56 75 PHE A O 1
ATOM 607 N N . LEU A 1 76 ? -4.309 8.125 -1.017 1 97.44 76 LEU A N 1
ATOM 608 C CA . LEU A 1 76 ? -3.225 9.023 -1.406 1 97.44 76 LEU A CA 1
ATOM 609 C C . LEU A 1 76 ? -1.911 8.258 -1.55 1 97.44 76 LEU A C 1
ATOM 611 O O . LEU A 1 76 ? -1.508 7.535 -0.638 1 97.44 76 LEU A O 1
ATOM 615 N N . TYR A 1 77 ? -1.341 8.406 -2.688 1 98 77 TYR A N 1
ATOM 616 C CA . TYR A 1 77 ? -0.05 7.824 -3.033 1 98 77 TYR A CA 1
ATOM 617 C C . TYR A 1 77 ? 0.918 8.891 -3.527 1 98 77 TYR A C 1
ATOM 619 O O . TYR A 1 77 ? 0.689 9.508 -4.566 1 98 77 TYR A O 1
ATOM 627 N N . PHE A 1 78 ? 2.041 9.055 -2.779 1 98.5 78 PHE A N 1
ATOM 628 C CA . PHE A 1 78 ? 2.965 10.133 -3.123 1 98.5 78 PHE A CA 1
ATOM 629 C C . PHE A 1 78 ? 4.375 9.797 -2.652 1 98.5 78 PHE A C 1
ATOM 631 O O . PHE A 1 78 ? 4.582 8.82 -1.93 1 98.5 78 PHE A O 1
ATOM 638 N N . TYR A 1 79 ? 5.328 10.664 -3.111 1 98.06 79 TYR A N 1
ATOM 639 C CA . TYR A 1 79 ? 6.727 10.547 -2.715 1 98.06 79 TYR A CA 1
ATOM 640 C C . TYR A 1 79 ? 7.195 11.82 -2.01 1 98.06 79 TYR A C 1
ATOM 642 O O . TYR A 1 79 ? 6.785 12.922 -2.365 1 98.06 79 TYR A O 1
ATOM 650 N N . ILE A 1 80 ? 7.973 11.672 -1.074 1 97.38 80 ILE A N 1
ATOM 651 C CA . ILE A 1 80 ? 8.852 12.711 -0.545 1 97.38 80 ILE A CA 1
ATOM 652 C C . ILE A 1 80 ? 10.312 12.266 -0.682 1 97.38 80 ILE A C 1
ATOM 654 O O . ILE A 1 80 ? 10.789 11.43 0.085 1 97.38 80 ILE A O 1
ATOM 658 N N . GL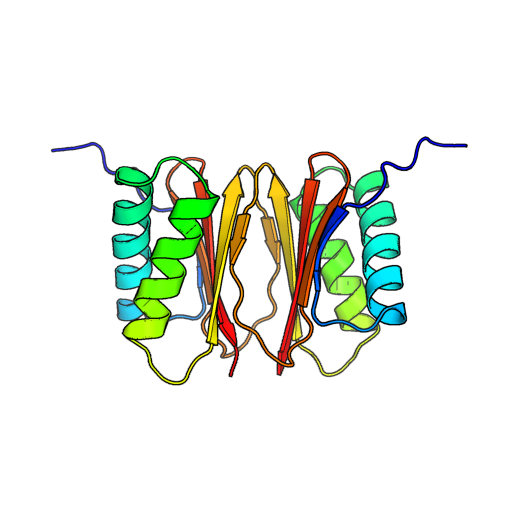Y A 1 81 ? 10.984 12.852 -1.698 1 95.75 81 GLY A N 1
ATOM 659 C CA . GLY A 1 81 ? 12.266 12.281 -2.086 1 95.75 81 GLY A CA 1
ATOM 660 C C . GLY A 1 81 ? 12.148 10.852 -2.588 1 95.75 81 GLY A C 1
ATOM 661 O O . GLY A 1 81 ? 11.375 10.57 -3.506 1 95.75 81 GLY A O 1
ATOM 662 N N . GLN A 1 82 ? 12.922 10.008 -1.959 1 95.69 82 GLN A N 1
ATOM 663 C CA . GLN A 1 82 ? 12.922 8.625 -2.406 1 95.69 82 GLN A CA 1
ATOM 664 C C . GLN A 1 82 ? 11.945 7.781 -1.591 1 95.69 82 GLN A C 1
ATOM 666 O O . GLN A 1 82 ? 11.781 6.586 -1.847 1 95.69 82 GLN A O 1
ATOM 671 N N . MET A 1 83 ? 11.266 8.391 -0.664 1 97.06 83 MET A N 1
ATOM 672 C CA . MET A 1 83 ? 10.328 7.672 0.193 1 97.06 83 MET A CA 1
ATOM 673 C C . MET A 1 83 ? 8.914 7.766 -0.356 1 97.06 83 MET A C 1
ATOM 675 O O . MET A 1 83 ? 8.398 8.867 -0.588 1 97.06 83 MET A O 1
ATOM 679 N N . ALA A 1 84 ? 8.352 6.625 -0.514 1 98.38 84 ALA A N 1
ATOM 680 C CA . ALA A 1 84 ? 6.949 6.582 -0.938 1 98.38 84 ALA A CA 1
ATOM 681 C C . ALA A 1 84 ? 6.02 6.387 0.257 1 98.38 84 ALA A C 1
ATOM 683 O O . ALA A 1 84 ? 6.324 5.609 1.165 1 98.38 84 ALA A O 1
ATOM 684 N N . VAL A 1 85 ? 4.898 7.059 0.223 1 98.62 85 VAL A N 1
ATOM 685 C CA . VAL A 1 85 ? 3.852 6.887 1.224 1 98.62 85 VAL A CA 1
ATOM 686 C C . VAL A 1 85 ? 2.527 6.559 0.535 1 98.62 85 VAL A C 1
ATOM 688 O O . VAL A 1 85 ? 2.133 7.234 -0.418 1 98.62 85 VAL A O 1
ATOM 691 N N . VAL A 1 86 ? 1.895 5.508 1.032 1 98 86 VAL A N 1
ATOM 692 C CA . VAL A 1 86 ? 0.556 5.129 0.594 1 98 86 VAL A CA 1
ATOM 693 C C . VAL A 1 86 ? -0.394 5.109 1.79 1 98 86 VAL A C 1
ATOM 695 O O . VAL A 1 86 ? -0.237 4.293 2.701 1 98 86 VAL A O 1
ATOM 698 N N . LEU A 1 87 ? -1.316 6.031 1.785 1 97.56 87 LEU A N 1
ATOM 699 C CA . LEU A 1 87 ? -2.334 6.094 2.828 1 97.56 87 LEU A CA 1
ATOM 700 C C . LEU A 1 87 ? -3.73 5.926 2.238 1 97.56 87 LEU A C 1
ATOM 702 O O . LEU A 1 87 ? -4.074 6.578 1.249 1 97.56 87 LEU A O 1
ATOM 706 N N . PHE A 1 88 ? -4.441 4.969 2.852 1 94 88 PHE A N 1
ATOM 707 C CA . PHE A 1 88 ? -5.793 4.758 2.34 1 94 88 PHE A CA 1
ATOM 708 C C . PHE A 1 88 ? -6.727 4.301 3.451 1 94 88 PHE A C 1
ATOM 710 O O . PHE A 1 88 ? -6.277 3.846 4.504 1 94 88 PHE A O 1
ATOM 717 N N . ALA A 1 89 ? -7.934 4.555 3.221 1 91.75 89 ALA A N 1
ATOM 718 C CA . ALA A 1 89 ? -8.961 4.133 4.172 1 91.75 89 ALA A CA 1
ATOM 719 C C . ALA A 1 89 ? -9.891 3.092 3.549 1 91.75 89 ALA A C 1
ATOM 721 O O . ALA A 1 89 ? -10.18 3.146 2.354 1 91.75 89 ALA A O 1
ATOM 722 N N . THR A 1 90 ? -10.188 2.158 4.48 1 82.44 90 THR A N 1
ATOM 723 C CA . THR A 1 90 ? -11.195 1.188 4.086 1 82.44 90 THR A CA 1
ATOM 724 C C . THR A 1 90 ? -12.469 1.367 4.91 1 82.44 90 THR A C 1
ATOM 726 O O . THR A 1 90 ? -12.43 1.937 6.004 1 82.44 90 THR A O 1
ATOM 729 N N . ALA A 1 91 ? -13.852 1.21 4.383 1 64.88 91 ALA A N 1
ATOM 730 C CA . ALA A 1 91 ? -15.219 1.428 4.848 1 64.88 91 ALA A CA 1
ATOM 731 C C . ALA A 1 91 ? -15.242 1.8 6.328 1 64.88 91 ALA A C 1
ATOM 733 O O . ALA A 1 91 ? -14.289 1.525 7.059 1 64.88 91 ALA A O 1
ATOM 734 N N . MET B 1 1 ? 15.336 -26.188 -11.562 1 37.69 1 MET B N 1
ATOM 735 C CA . MET B 1 1 ? 14.156 -26.188 -10.695 1 37.69 1 MET B CA 1
ATOM 736 C C . MET B 1 1 ? 14.094 -24.906 -9.867 1 37.69 1 MET B C 1
ATOM 738 O O . MET B 1 1 ? 14.922 -24.688 -8.984 1 37.69 1 MET B O 1
ATOM 742 N N . GLY B 1 2 ? 13.883 -23.766 -10.438 1 45.34 2 GLY B N 1
ATOM 743 C CA . GLY B 1 2 ? 14.477 -22.469 -10.148 1 45.34 2 GLY B CA 1
ATOM 744 C C . GLY B 1 2 ? 14.195 -21.969 -8.742 1 45.34 2 GLY B C 1
ATOM 745 O O . GLY B 1 2 ? 13.172 -22.312 -8.148 1 45.34 2 GLY B O 1
ATOM 746 N N . PHE B 1 3 ? 15.227 -21.719 -7.855 1 53.47 3 PHE B N 1
ATOM 747 C CA . PHE B 1 3 ? 15.242 -21.344 -6.449 1 53.47 3 PHE B CA 1
ATOM 748 C C . PHE B 1 3 ? 14.148 -20.328 -6.148 1 53.47 3 PHE B C 1
ATOM 750 O O . PHE B 1 3 ? 14.281 -19.141 -6.488 1 53.47 3 PHE B O 1
ATOM 757 N N . THR B 1 4 ? 12.852 -20.828 -6.238 1 67.38 4 THR B N 1
ATOM 758 C CA . THR B 1 4 ? 11.773 -19.891 -5.984 1 67.38 4 THR B CA 1
ATOM 759 C C . THR B 1 4 ? 11.867 -19.328 -4.57 1 67.38 4 THR B C 1
ATOM 761 O O . THR B 1 4 ? 11.984 -20.078 -3.6 1 67.38 4 THR B O 1
ATOM 764 N N . VAL B 1 5 ? 12.414 -18.109 -4.367 1 82.5 5 VAL B N 1
ATOM 765 C CA . VAL B 1 5 ? 12.5 -17.453 -3.066 1 82.5 5 VAL B CA 1
ATOM 766 C C . VAL B 1 5 ? 11.164 -17.562 -2.338 1 82.5 5 VAL B C 1
ATOM 768 O O . VAL B 1 5 ? 10.109 -17.297 -2.918 1 82.5 5 VAL B O 1
ATOM 771 N N . LYS B 1 6 ? 11.234 -18.203 -1.169 1 93.25 6 LYS B N 1
ATOM 772 C CA . LYS B 1 6 ? 10.031 -18.422 -0.368 1 93.25 6 LYS B CA 1
ATOM 773 C C . LYS B 1 6 ? 9.383 -17.109 0.037 1 93.25 6 LYS B C 1
ATOM 775 O O . LYS B 1 6 ? 10.062 -16.203 0.534 1 93.25 6 LYS B O 1
ATOM 780 N N . PRO B 1 7 ? 8.109 -17.047 -0.199 1 96.88 7 PRO B N 1
ATOM 781 C CA . PRO B 1 7 ? 7.41 -15.844 0.244 1 96.88 7 PRO B CA 1
ATOM 782 C C . PRO B 1 7 ? 7.332 -15.734 1.765 1 96.88 7 PRO B C 1
ATOM 784 O O . PRO B 1 7 ? 7.242 -16.75 2.459 1 96.88 7 PRO B O 1
ATOM 787 N N . VAL B 1 8 ? 7.422 -14.578 2.297 1 97.88 8 VAL B N 1
ATOM 788 C CA . VAL B 1 8 ? 7.234 -14.281 3.713 1 97.88 8 VAL B CA 1
ATOM 789 C C . VAL B 1 8 ? 6.004 -13.398 3.896 1 97.88 8 VAL B C 1
ATOM 791 O O . VAL B 1 8 ? 6.035 -12.203 3.584 1 97.88 8 VAL B O 1
ATOM 794 N N . VAL B 1 9 ? 4.984 -14 4.508 1 97.75 9 VAL B N 1
ATOM 795 C CA . VAL B 1 9 ? 3.744 -13.266 4.727 1 97.75 9 VAL B CA 1
ATOM 796 C C . VAL B 1 9 ? 3.855 -12.43 6 1 97.75 9 VAL B C 1
ATOM 798 O O . VAL B 1 9 ? 4.141 -12.961 7.074 1 97.75 9 VAL B O 1
ATOM 801 N N . LYS B 1 10 ? 3.654 -11.172 5.777 1 97.25 10 LYS B N 1
ATOM 802 C CA . LYS B 1 10 ? 3.721 -10.273 6.922 1 97.25 10 LYS B CA 1
ATOM 803 C C . LYS B 1 10 ? 2.338 -10.055 7.531 1 97.25 10 LYS B C 1
ATOM 805 O O . LYS B 1 10 ? 2.178 -10.109 8.75 1 97.25 10 LYS B O 1
ATOM 810 N N . THR B 1 11 ? 1.335 -9.773 6.77 1 95.69 11 THR B N 1
ATOM 811 C CA . THR B 1 11 ? -0.055 -9.602 7.18 1 95.69 11 THR B CA 1
ATOM 812 C C . THR B 1 11 ? -1.003 -10.172 6.133 1 95.69 11 THR B C 1
ATOM 814 O O . THR B 1 11 ? -0.79 -10 4.93 1 95.69 11 THR B O 1
ATOM 817 N N . SER B 1 12 ? -2.051 -10.883 6.66 1 96.06 12 SER B N 1
ATOM 818 C CA . SER B 1 12 ? -3.064 -11.414 5.754 1 96.06 12 SER B CA 1
ATOM 819 C C . SER B 1 12 ? -4.43 -11.477 6.43 1 96.06 12 SER B C 1
ATOM 821 O O . SER B 1 12 ? -4.539 -11.875 7.594 1 96.06 12 SER B O 1
ATOM 823 N N . THR B 1 13 ? -5.414 -11.047 5.664 1 94.19 13 THR B N 1
ATOM 824 C CA . THR B 1 13 ? -6.797 -11.273 6.07 1 94.19 13 THR B CA 1
ATOM 825 C C . THR B 1 13 ? -7.52 -12.156 5.059 1 94.19 13 THR B C 1
ATOM 827 O O . THR B 1 13 ? -8.75 -12.25 5.074 1 94.19 13 THR B O 1
ATOM 830 N N . MET B 1 14 ? -6.797 -12.766 4.168 1 93.94 14 MET B N 1
ATOM 831 C CA . MET B 1 14 ? -7.352 -13.617 3.125 1 93.94 14 MET B CA 1
ATOM 832 C C . MET B 1 14 ? -7.328 -15.086 3.551 1 93.94 14 MET B C 1
ATOM 834 O O . MET B 1 14 ? -6.488 -15.484 4.355 1 93.94 14 MET B O 1
ATOM 838 N N . ASP B 1 15 ? -8.305 -15.812 3.025 1 94.75 15 ASP B N 1
ATOM 839 C CA . ASP B 1 15 ? -8.219 -17.25 3.26 1 94.75 15 ASP B CA 1
ATOM 840 C C . ASP B 1 15 ? -7.023 -17.859 2.531 1 94.75 15 ASP B C 1
ATOM 842 O O . ASP B 1 15 ? -6.438 -17.219 1.655 1 94.75 15 ASP B O 1
ATOM 846 N N . GLN B 1 16 ? -6.672 -19.078 2.941 1 96.75 16 GLN B N 1
ATOM 847 C CA . GLN B 1 16 ? -5.441 -19.703 2.48 1 96.75 16 GLN B CA 1
ATOM 848 C C . GLN B 1 16 ? -5.457 -19.906 0.967 1 96.75 16 GLN B C 1
ATOM 850 O O . GLN B 1 16 ? -4.426 -19.766 0.307 1 96.75 16 GLN B O 1
ATOM 855 N N . GLU B 1 17 ? -6.543 -20.25 0.505 1 97.12 17 GLU B N 1
ATOM 856 C CA . GLU B 1 17 ? -6.633 -20.5 -0.931 1 97.12 17 GLU B CA 1
ATOM 857 C C . GLU B 1 17 ? -6.34 -19.234 -1.731 1 97.12 17 GLU B C 1
ATOM 859 O O . GLU B 1 17 ? -5.535 -19.266 -2.668 1 97.12 17 GLU B O 1
ATOM 864 N N . LEU B 1 18 ? -7.016 -18.172 -1.362 1 96.31 18 LEU B N 1
ATOM 865 C CA . LEU B 1 18 ? -6.797 -16.906 -2.039 1 96.31 18 LEU B CA 1
ATOM 866 C C . LEU B 1 18 ? -5.375 -16.406 -1.812 1 96.31 18 LEU B C 1
ATOM 868 O O . LEU B 1 18 ? -4.715 -15.953 -2.748 1 96.31 18 LEU B O 1
ATOM 872 N N . GLN B 1 19 ? -4.914 -16.516 -0.632 1 97.62 19 GLN B N 1
ATOM 873 C CA . GLN B 1 19 ? -3.541 -16.125 -0.317 1 97.62 19 GLN B CA 1
ATOM 874 C C . GLN B 1 19 ? -2.545 -16.859 -1.214 1 97.62 19 GLN B C 1
ATOM 876 O O . GLN B 1 19 ? -1.643 -16.234 -1.781 1 97.62 19 GLN B O 1
ATOM 881 N N . ASP B 1 20 ? -2.725 -18.156 -1.367 1 97.75 20 ASP B N 1
ATOM 882 C CA . ASP B 1 20 ? -1.819 -18.953 -2.188 1 97.75 20 ASP B CA 1
ATOM 883 C C . ASP B 1 20 ? -1.868 -18.516 -3.648 1 97.75 20 ASP B C 1
ATOM 885 O O . ASP B 1 20 ? -0.84 -18.484 -4.328 1 97.75 20 ASP B O 1
ATOM 889 N N . GLU B 1 21 ? -3.012 -18.234 -4.012 1 98 21 GLU B N 1
ATOM 890 C CA . GLU B 1 21 ? -3.164 -17.781 -5.391 1 98 21 GLU B CA 1
ATOM 891 C C . GLU B 1 21 ? -2.457 -16.453 -5.613 1 98 21 GLU B C 1
ATOM 893 O O . GLU B 1 21 ? -1.776 -16.266 -6.625 1 98 21 GLU B O 1
ATOM 898 N N . VAL B 1 22 ? -2.66 -15.492 -4.73 1 98.19 22 VAL B N 1
ATOM 899 C CA . VAL B 1 22 ? -2.02 -14.18 -4.848 1 98.19 22 VAL B CA 1
ATOM 900 C C . VAL B 1 22 ? -0.504 -14.352 -4.926 1 98.19 22 VAL B C 1
ATOM 902 O O . VAL B 1 22 ? 0.155 -13.734 -5.766 1 98.19 22 VAL B O 1
ATOM 905 N N . ILE B 1 23 ? -0.003 -15.219 -4.102 1 98.19 23 ILE B N 1
ATOM 906 C CA . ILE B 1 23 ? 1.439 -15.422 -4.031 1 98.19 23 ILE B CA 1
ATOM 907 C C . ILE B 1 23 ? 1.937 -16.047 -5.336 1 98.19 23 ILE B C 1
ATOM 909 O O . ILE B 1 23 ? 2.975 -15.641 -5.867 1 98.19 23 ILE B O 1
ATOM 913 N N . LEU B 1 24 ? 1.197 -16.969 -5.805 1 97.81 24 LEU B N 1
ATOM 914 C CA . LEU B 1 24 ? 1.577 -17.609 -7.062 1 97.81 24 LEU B CA 1
ATOM 915 C C . LEU B 1 24 ? 1.593 -16.594 -8.203 1 97.81 24 LEU B C 1
ATOM 917 O O . LEU B 1 24 ? 2.539 -16.562 -8.992 1 97.81 24 LEU B O 1
ATOM 921 N N . VAL B 1 25 ? 0.56 -15.812 -8.344 1 98 25 VAL B N 1
ATOM 922 C CA . VAL B 1 25 ? 0.457 -14.805 -9.398 1 98 25 VAL B CA 1
ATOM 923 C C . VAL B 1 25 ? 1.584 -13.789 -9.25 1 98 25 VAL B C 1
ATOM 925 O O . VAL B 1 25 ? 2.188 -13.367 -10.242 1 98 25 VAL B O 1
ATOM 928 N N . ALA B 1 26 ? 1.887 -13.398 -8.023 1 98.25 26 ALA B N 1
ATOM 929 C CA . ALA B 1 26 ? 2.955 -12.438 -7.754 1 98.25 26 ALA B CA 1
ATOM 930 C C . ALA B 1 26 ? 4.316 -13.008 -8.148 1 98.25 26 ALA B C 1
ATOM 932 O O . ALA B 1 26 ? 5.145 -12.305 -8.727 1 98.25 26 ALA B O 1
ATOM 933 N N . GLN B 1 27 ? 4.527 -14.266 -7.812 1 97.69 27 GLN B N 1
ATOM 934 C CA . GLN B 1 27 ? 5.781 -14.906 -8.188 1 97.69 27 GLN B CA 1
ATOM 935 C C . GLN B 1 27 ? 5.969 -14.906 -9.703 1 97.69 27 GLN B C 1
ATOM 937 O O . GLN B 1 27 ? 7.055 -14.594 -10.195 1 97.69 27 GLN B O 1
ATOM 942 N N . HIS B 1 28 ? 4.914 -15.211 -10.352 1 97.25 28 HIS B N 1
ATOM 943 C CA . HIS B 1 28 ? 4.973 -15.211 -11.812 1 97.25 28 HIS B CA 1
ATOM 944 C C . HIS B 1 28 ? 5.246 -13.805 -12.344 1 97.25 28 HIS B C 1
ATOM 946 O O . HIS B 1 28 ? 6.082 -13.633 -13.234 1 97.25 28 HIS B O 1
ATOM 952 N N . ALA B 1 29 ? 4.559 -12.836 -11.844 1 97.75 29 ALA B N 1
ATOM 953 C CA . ALA B 1 29 ? 4.734 -11.453 -12.273 1 97.75 29 ALA B CA 1
ATOM 954 C C . ALA B 1 29 ? 6.168 -10.977 -12.031 1 97.75 29 ALA B C 1
ATOM 956 O O . ALA B 1 29 ? 6.758 -10.305 -12.883 1 97.75 29 ALA B O 1
ATOM 957 N N . ILE B 1 30 ? 6.754 -11.344 -10.914 1 96.62 30 ILE B N 1
ATOM 958 C CA . ILE B 1 30 ? 8.109 -10.938 -10.555 1 96.62 30 ILE B CA 1
ATOM 959 C C . ILE B 1 30 ? 9.109 -11.586 -11.5 1 96.62 30 ILE B C 1
ATOM 961 O O . ILE B 1 30 ? 10.117 -10.961 -11.875 1 96.62 30 ILE B O 1
ATOM 965 N N . ASP B 1 31 ? 8.789 -12.734 -11.93 1 95.44 31 ASP B N 1
ATOM 966 C CA . ASP B 1 31 ? 9.688 -13.492 -12.805 1 95.44 31 ASP B CA 1
ATOM 967 C C . ASP B 1 31 ? 9.617 -12.969 -14.234 1 95.44 31 ASP B C 1
ATOM 969 O O . ASP B 1 31 ? 10.578 -13.117 -15 1 95.44 31 ASP B O 1
ATOM 973 N N . THR B 1 32 ? 8.562 -12.367 -14.562 1 96.94 32 THR B N 1
ATOM 974 C CA . THR B 1 32 ? 8.344 -12.102 -15.984 1 96.94 32 THR B CA 1
ATOM 975 C C . THR B 1 32 ? 8.391 -10.609 -16.266 1 96.94 32 THR B C 1
ATOM 977 O O . THR B 1 32 ? 8.602 -10.195 -17.406 1 96.94 32 THR B O 1
ATOM 980 N N . GLU B 1 33 ? 8.141 -9.758 -15.266 1 97.25 33 GLU B N 1
ATOM 981 C CA . GLU B 1 33 ? 8.078 -8.312 -15.477 1 97.25 33 GLU B CA 1
ATOM 982 C C . GLU B 1 33 ? 9.406 -7.652 -15.109 1 97.25 33 GLU B C 1
ATOM 984 O O . GLU B 1 33 ? 10.195 -8.219 -14.352 1 97.25 33 GLU B O 1
ATOM 989 N N . VAL B 1 34 ? 9.578 -6.449 -15.555 1 95.75 34 VAL B N 1
ATOM 990 C CA . VAL B 1 34 ? 10.906 -5.832 -15.492 1 95.75 34 VAL B CA 1
ATOM 991 C C . VAL B 1 34 ? 10.961 -4.852 -14.328 1 95.75 34 VAL B C 1
ATOM 993 O O . VAL B 1 34 ? 12.047 -4.527 -13.836 1 95.75 34 VAL B O 1
ATOM 996 N N . ASN B 1 35 ? 9.891 -4.285 -13.961 1 96.5 35 ASN B N 1
ATOM 997 C CA . ASN B 1 35 ? 9.914 -3.283 -12.898 1 96.5 35 ASN B CA 1
ATOM 998 C C . ASN B 1 35 ? 8.672 -3.379 -12.016 1 96.5 35 ASN B C 1
ATOM 1000 O O . ASN B 1 35 ? 7.738 -4.113 -12.328 1 96.5 35 ASN B O 1
ATOM 1004 N N . GLU B 1 36 ? 8.758 -2.701 -10.938 1 97.38 36 GLU B N 1
ATOM 1005 C CA . GLU B 1 36 ? 7.695 -2.734 -9.93 1 97.38 36 GLU B CA 1
ATOM 1006 C C . GLU B 1 36 ? 6.359 -2.295 -10.523 1 97.38 36 GLU B C 1
ATOM 1008 O O . GLU B 1 36 ? 5.309 -2.834 -10.172 1 97.38 36 GLU B O 1
ATOM 1013 N N . GLN B 1 37 ? 6.453 -1.355 -11.422 1 96.5 37 GLN B N 1
ATOM 1014 C CA . GLN B 1 37 ? 5.238 -0.853 -12.055 1 96.5 37 GLN B CA 1
ATOM 1015 C C . GLN B 1 37 ? 4.527 -1.954 -12.836 1 96.5 37 GLN B C 1
ATOM 1017 O O . GLN B 1 37 ? 3.324 -2.162 -12.672 1 96.5 37 GLN B O 1
ATOM 1022 N N . SER B 1 38 ? 5.223 -2.67 -13.602 1 97.62 38 SER B N 1
ATOM 1023 C CA . SER B 1 38 ? 4.641 -3.725 -14.43 1 97.62 38 SER B CA 1
ATOM 1024 C C . SER B 1 38 ? 4.164 -4.895 -13.57 1 97.62 38 SER B C 1
ATOM 1026 O O . SER B 1 38 ? 3.141 -5.512 -13.875 1 97.62 38 SER B O 1
ATOM 1028 N N . ILE B 1 39 ? 4.871 -5.102 -12.516 1 98 39 ILE B N 1
ATOM 1029 C CA . ILE B 1 39 ? 4.5 -6.184 -11.609 1 98 39 ILE B CA 1
ATOM 1030 C C . ILE B 1 39 ? 3.162 -5.863 -10.945 1 98 39 ILE B C 1
ATOM 1032 O O . ILE B 1 39 ? 2.232 -6.672 -10.977 1 98 39 ILE B O 1
ATOM 1036 N N . ALA B 1 40 ? 3.068 -4.707 -10.453 1 98.31 40 ALA B N 1
ATOM 1037 C CA . ALA B 1 40 ? 1.842 -4.289 -9.773 1 98.31 40 ALA B CA 1
ATOM 1038 C C . ALA B 1 40 ? 0.655 -4.305 -10.734 1 98.31 40 ALA B C 1
ATOM 1040 O O . ALA B 1 40 ? -0.433 -4.762 -10.383 1 98.31 40 ALA B O 1
ATOM 1041 N N . HIS B 1 41 ? 0.889 -3.836 -11.867 1 97.31 41 HIS B N 1
ATOM 1042 C CA . HIS B 1 41 ? -0.167 -3.771 -12.867 1 97.31 41 HIS B CA 1
ATOM 1043 C C . HIS B 1 41 ? -0.682 -5.164 -13.219 1 97.31 41 HIS B C 1
ATOM 1045 O O . HIS B 1 41 ? -1.893 -5.379 -13.305 1 97.31 41 HIS B O 1
ATOM 1051 N N . LYS B 1 42 ? 0.176 -6.062 -13.391 1 97.88 42 LYS B N 1
ATOM 1052 C CA . LYS B 1 42 ? -0.189 -7.426 -13.766 1 97.88 42 LYS B CA 1
ATOM 1053 C C . LYS B 1 42 ? -0.981 -8.109 -12.648 1 97.88 42 LYS B C 1
ATOM 1055 O O . LYS B 1 42 ? -1.996 -8.758 -12.914 1 97.88 42 LYS B O 1
ATOM 1060 N N . ILE B 1 43 ? -0.503 -7.973 -11.461 1 98.06 43 ILE B N 1
ATOM 1061 C CA . ILE B 1 43 ? -1.179 -8.602 -10.336 1 98.06 43 ILE B CA 1
ATOM 1062 C C . ILE B 1 43 ? -2.582 -8.023 -10.18 1 98.06 43 ILE B C 1
ATOM 1064 O O . ILE B 1 43 ? -3.562 -8.766 -10.094 1 98.06 43 ILE B O 1
ATOM 1068 N N . LYS B 1 44 ? -2.623 -6.746 -10.148 1 96.69 44 LYS B N 1
ATOM 1069 C CA . LYS B 1 44 ? -3.914 -6.078 -10 1 96.69 44 LYS B CA 1
ATOM 1070 C C . LYS B 1 44 ? -4.887 -6.516 -11.094 1 96.69 44 LYS B C 1
ATOM 1072 O O . LYS B 1 44 ? -6.039 -6.844 -10.805 1 96.69 44 LYS B O 1
ATOM 1077 N N . THR B 1 45 ? -4.504 -6.484 -12.32 1 95.62 45 THR B N 1
ATOM 1078 C CA . THR B 1 45 ? -5.344 -6.812 -13.469 1 95.62 45 THR B CA 1
ATOM 1079 C C . THR B 1 45 ? -5.852 -8.25 -13.375 1 95.62 45 THR B C 1
ATOM 1081 O O . THR B 1 45 ? -7.02 -8.523 -13.664 1 95.62 45 THR B O 1
ATOM 1084 N N . TYR B 1 46 ? -5.008 -9.141 -12.961 1 97.19 46 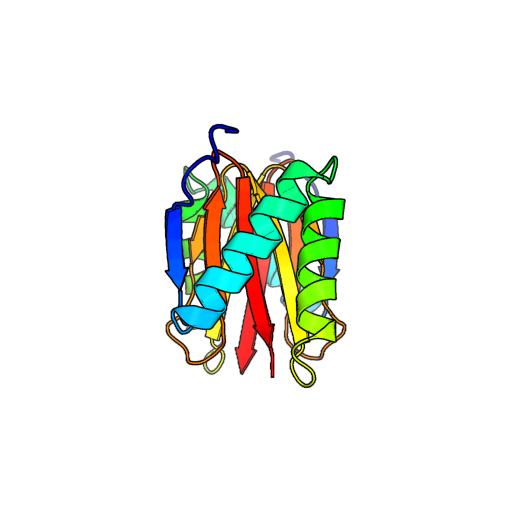TYR B N 1
ATOM 1085 C CA . TYR B 1 46 ? -5.398 -10.531 -12.805 1 97.19 46 TYR B CA 1
ATOM 1086 C C . TYR B 1 46 ? -6.566 -10.672 -11.836 1 97.19 46 TYR B C 1
ATOM 1088 O O . TYR B 1 46 ? -7.57 -11.312 -12.148 1 97.19 46 TYR B O 1
ATOM 1096 N N . PHE B 1 47 ? -6.469 -10.023 -10.773 1 96.31 47 PHE B N 1
ATOM 1097 C CA . PHE B 1 47 ? -7.477 -10.211 -9.734 1 96.31 47 PHE B CA 1
ATOM 1098 C C . PHE B 1 47 ? -8.719 -9.383 -10.039 1 96.31 47 PHE B C 1
ATOM 1100 O O . PHE B 1 47 ? -9.836 -9.789 -9.703 1 96.31 47 PHE B O 1
ATOM 1107 N N . GLU B 1 48 ? -8.516 -8.273 -10.648 1 92.75 48 GLU B N 1
ATOM 1108 C CA . GLU B 1 48 ? -9.664 -7.508 -11.117 1 92.75 48 GLU B CA 1
ATOM 1109 C C . GLU B 1 48 ? -10.508 -8.32 -12.086 1 92.75 48 GLU B C 1
ATOM 1111 O O . GLU B 1 48 ? -11.742 -8.25 -12.055 1 92.75 48 GLU B O 1
ATOM 1116 N N . GLN B 1 49 ? -9.859 -9.055 -12.906 1 94.62 49 GLN B N 1
ATOM 1117 C CA . GLN B 1 49 ? -10.555 -9.836 -13.922 1 94.62 49 GLN B CA 1
ATOM 1118 C C . GLN B 1 49 ? -11.188 -11.086 -13.32 1 94.62 49 GLN B C 1
ATOM 1120 O O . GLN B 1 49 ? -12.297 -11.469 -13.695 1 94.62 49 GLN B O 1
ATOM 1125 N N . LYS B 1 50 ? -10.531 -11.664 -12.453 1 94.94 50 LYS B N 1
ATOM 1126 C CA . LYS B 1 50 ? -10.992 -12.938 -11.906 1 94.94 50 LYS B CA 1
ATOM 1127 C C . LYS B 1 50 ? -12.039 -12.719 -10.82 1 94.94 50 LYS B C 1
ATOM 1129 O O . LYS B 1 50 ? -13 -13.484 -10.719 1 94.94 50 LYS B O 1
ATOM 1134 N N . TYR B 1 51 ? -11.766 -11.805 -9.977 1 90.19 51 TYR B N 1
ATOM 1135 C CA . TYR B 1 51 ? -12.68 -11.5 -8.891 1 90.19 51 TYR B CA 1
ATOM 1136 C C . TYR B 1 51 ? -13.438 -10.203 -9.164 1 90.19 51 TYR B C 1
ATOM 1138 O O . TYR B 1 51 ? -13.102 -9.156 -8.609 1 90.19 51 TYR B O 1
ATOM 1146 N N . HIS B 1 52 ? -14.516 -10.516 -9.867 1 80.5 52 HIS B N 1
ATOM 1147 C CA . HIS B 1 52 ? -15.344 -9.383 -10.281 1 80.5 52 HIS B CA 1
ATOM 1148 C C . HIS B 1 52 ? -16.141 -8.828 -9.109 1 80.5 52 HIS B C 1
ATOM 1150 O O . HIS B 1 52 ? -16.5 -9.57 -8.188 1 80.5 52 HIS B O 1
ATOM 1156 N N . GLY B 1 53 ? -16.172 -7.559 -8.992 1 80.75 53 GLY B N 1
ATOM 1157 C CA . GLY B 1 53 ? -17.031 -6.973 -7.969 1 80.75 53 GLY B CA 1
ATOM 1158 C C . GLY B 1 53 ? -16.25 -6.211 -6.91 1 80.75 53 GLY B C 1
ATOM 1159 O O . GLY B 1 53 ? -16.844 -5.496 -6.098 1 80.75 53 GLY B O 1
ATOM 1160 N N . MET B 1 54 ? -15.008 -6.582 -6.883 1 83.62 54 MET B N 1
ATOM 1161 C CA . MET B 1 54 ? -14.18 -5.82 -5.945 1 83.62 54 MET B CA 1
ATOM 1162 C C . MET B 1 54 ? -13.211 -4.914 -6.691 1 83.62 54 MET B C 1
ATOM 1164 O O . MET B 1 54 ? -12.836 -5.199 -7.832 1 83.62 54 MET B O 1
ATOM 1168 N N . LEU B 1 55 ? -12.891 -3.867 -6.09 1 89.25 55 LEU B N 1
ATOM 1169 C CA . LEU B 1 55 ? -11.836 -3.008 -6.609 1 89.25 55 LEU B CA 1
ATOM 1170 C C . LEU B 1 55 ? -10.484 -3.375 -6.008 1 89.25 55 LEU B C 1
ATOM 1172 O O . LEU B 1 55 ? -10.258 -3.182 -4.809 1 89.25 55 LEU B O 1
ATOM 1176 N N . TRP B 1 56 ? -9.719 -3.895 -6.832 1 93.88 56 TRP B N 1
ATOM 1177 C CA . TRP B 1 56 ? -8.422 -4.363 -6.367 1 93.88 56 TRP B CA 1
ATOM 1178 C C . TRP B 1 56 ? -7.348 -3.299 -6.57 1 93.88 56 TRP B C 1
ATOM 1180 O O . TRP B 1 56 ? -7.324 -2.627 -7.605 1 93.88 56 TRP B O 1
ATOM 1190 N N . HIS B 1 57 ? -6.484 -3.18 -5.617 1 94.81 57 HIS B N 1
ATOM 1191 C CA . HIS B 1 57 ? -5.316 -2.301 -5.625 1 94.81 57 HIS B CA 1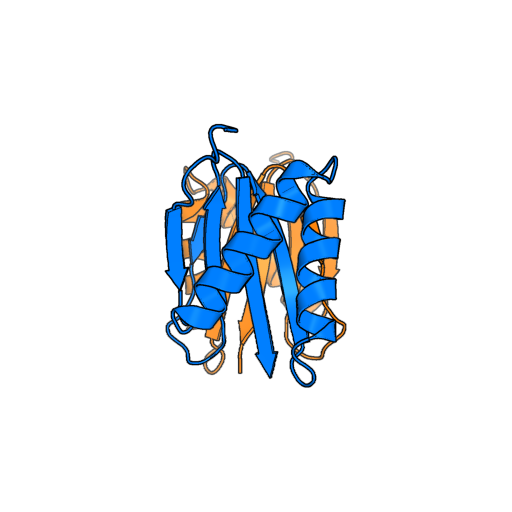
ATOM 1192 C C . HIS B 1 57 ? -4.039 -3.078 -5.324 1 94.81 57 HIS B C 1
ATOM 1194 O O . HIS B 1 57 ? -4.039 -3.98 -4.484 1 94.81 57 HIS B O 1
ATOM 1200 N N . CYS B 1 58 ? -3.006 -2.74 -6.043 1 97.75 58 CYS B N 1
ATOM 1201 C CA . CYS B 1 58 ? -1.743 -3.432 -5.805 1 97.75 58 CYS B CA 1
ATOM 1202 C C . CYS B 1 58 ? -0.583 -2.445 -5.738 1 97.75 58 CYS B C 1
ATOM 1204 O O . CYS B 1 58 ? -0.461 -1.567 -6.594 1 97.75 58 CYS B O 1
ATOM 1206 N N . CYS B 1 59 ? 0.253 -2.549 -4.742 1 98.31 59 CYS B N 1
ATOM 1207 C CA . CYS B 1 59 ? 1.497 -1.798 -4.613 1 98.31 59 CYS B CA 1
ATOM 1208 C C . CYS B 1 59 ? 2.691 -2.736 -4.504 1 98.31 59 CYS B C 1
ATOM 1210 O O . CYS B 1 59 ? 2.615 -3.77 -3.834 1 98.31 59 CYS B O 1
ATOM 1212 N N . VAL B 1 60 ? 3.727 -2.402 -5.105 1 98.56 60 VAL B N 1
ATOM 1213 C CA . VAL B 1 60 ? 4.969 -3.168 -5.086 1 98.56 60 VAL B CA 1
ATOM 1214 C C . VAL B 1 60 ? 6.148 -2.232 -4.828 1 98.56 60 VAL B C 1
ATOM 1216 O O . VAL B 1 60 ? 6.223 -1.146 -5.41 1 98.56 60 VAL B O 1
ATOM 1219 N N . GLY B 1 61 ? 7.02 -2.672 -3.988 1 98.12 61 GLY B N 1
ATOM 1220 C CA . GLY B 1 61 ? 8.172 -1.838 -3.68 1 98.12 61 GLY B CA 1
ATOM 1221 C C . GLY B 1 61 ? 9.234 -2.561 -2.871 1 98.12 61 GLY B C 1
ATOM 1222 O O . GLY B 1 61 ? 9.164 -3.779 -2.695 1 98.12 61 GLY B O 1
ATOM 1223 N N . ARG B 1 62 ? 10.258 -1.828 -2.5 1 96.81 62 ARG B N 1
ATOM 1224 C CA . ARG B 1 62 ? 11.352 -2.355 -1.688 1 96.81 62 ARG B CA 1
ATOM 1225 C C . ARG B 1 62 ? 11.359 -1.712 -0.304 1 96.81 62 ARG B C 1
ATOM 1227 O O . ARG B 1 62 ? 10.906 -0.577 -0.138 1 96.81 62 ARG B O 1
ATOM 1234 N N . ASN B 1 63 ? 11.898 -2.396 0.712 1 96.56 63 ASN B N 1
ATOM 1235 C CA . ASN B 1 63 ? 11.977 -1.906 2.084 1 96.56 63 ASN B CA 1
ATOM 1236 C C . ASN B 1 63 ? 10.656 -1.283 2.533 1 96.56 63 ASN B C 1
ATOM 1238 O O . ASN B 1 63 ? 10.633 -0.155 3.027 1 96.56 63 ASN B O 1
ATOM 1242 N N . VAL B 1 64 ? 9.656 -2.07 2.303 1 97.12 64 VAL B N 1
ATOM 1243 C CA . VAL B 1 64 ? 8.32 -1.561 2.578 1 97.12 64 VAL B CA 1
ATOM 1244 C C . VAL B 1 64 ? 7.859 -2.027 3.957 1 97.12 64 VAL B C 1
ATOM 1246 O O . VAL B 1 64 ? 8.086 -3.18 4.336 1 97.12 64 VAL B O 1
ATOM 1249 N N . ALA B 1 65 ? 7.211 -1.155 4.66 1 97.81 65 ALA B N 1
ATOM 1250 C CA . ALA B 1 65 ? 6.469 -1.463 5.879 1 97.81 65 ALA B CA 1
ATOM 1251 C C . ALA B 1 65 ? 5.008 -1.047 5.746 1 97.81 65 ALA B C 1
ATOM 1253 O O . ALA B 1 65 ? 4.707 0.047 5.262 1 97.81 65 ALA B O 1
ATOM 1254 N N . CYS B 1 66 ? 4.125 -1.956 6.168 1 95.94 66 CYS B N 1
ATOM 1255 C CA . CYS B 1 66 ? 2.703 -1.648 6.094 1 95.94 66 CYS B CA 1
ATOM 1256 C C . CYS B 1 66 ? 2.025 -1.868 7.441 1 95.94 66 CYS B C 1
ATOM 1258 O O . CYS B 1 66 ? 2.176 -2.93 8.055 1 95.94 66 CYS B O 1
ATOM 1260 N N . TYR B 1 67 ? 1.302 -0.891 7.895 1 93.25 67 TYR B N 1
ATOM 1261 C CA . TYR B 1 67 ? 0.468 -1.008 9.086 1 93.25 67 TYR B CA 1
ATOM 1262 C C . TYR B 1 67 ? -1.011 -0.921 8.727 1 93.25 67 TYR B C 1
ATOM 1264 O O . TYR B 1 67 ? -1.457 0.07 8.141 1 93.25 67 TYR B O 1
ATOM 1272 N N . VAL B 1 68 ? -1.663 -1.997 9.047 1 89.62 68 VAL B N 1
ATOM 1273 C CA . VAL B 1 68 ? -3.064 -2.105 8.664 1 89.62 68 VAL B CA 1
ATOM 1274 C C . VAL B 1 68 ? -3.924 -2.375 9.891 1 89.62 68 VAL B C 1
ATOM 1276 O O . VAL B 1 68 ? -3.432 -2.885 10.906 1 89.62 68 VAL B O 1
ATOM 1279 N N . THR B 1 69 ? -5.117 -1.928 9.828 1 83.81 69 THR B N 1
ATOM 1280 C CA . THR B 1 69 ? -6.078 -2.221 10.891 1 83.81 69 THR B CA 1
ATOM 1281 C C . THR B 1 69 ? -6.832 -3.514 10.586 1 83.81 69 THR B C 1
ATOM 1283 O O . THR B 1 69 ? -7.078 -3.842 9.43 1 83.81 69 THR B O 1
ATOM 1286 N N . HIS B 1 70 ? -7.113 -4.223 11.68 1 73.81 70 HIS B N 1
ATOM 1287 C CA . HIS B 1 70 ? -7.848 -5.477 11.547 1 73.81 70 HIS B CA 1
ATOM 1288 C C . HIS B 1 70 ? -9.242 -5.242 10.969 1 73.81 70 HIS B C 1
ATOM 1290 O O . HIS B 1 70 ? -10.047 -4.527 11.555 1 73.81 70 HIS B O 1
ATOM 1296 N N . GLU B 1 71 ? -9.32 -5.805 9.766 1 73.38 71 GLU B N 1
ATOM 1297 C CA . GLU B 1 71 ? -10.648 -5.715 9.172 1 73.38 71 GLU B CA 1
ATOM 1298 C C . GLU B 1 71 ? -10.922 -6.902 8.258 1 73.38 71 GLU B C 1
ATOM 1300 O O . GLU B 1 71 ? -10.086 -7.789 8.109 1 73.38 71 GLU B O 1
ATOM 1305 N N . GLN B 1 72 ? -12.133 -6.828 7.77 1 75.69 72 GLN B N 1
ATOM 1306 C CA . GLN B 1 72 ? -12.641 -7.945 6.984 1 75.69 72 GLN B CA 1
ATOM 1307 C C . GLN B 1 72 ? -12.242 -7.816 5.516 1 75.69 72 GLN B C 1
ATOM 1309 O O . GLN B 1 72 ? -12.359 -8.773 4.75 1 75.69 72 GLN B O 1
ATOM 1314 N N . SER B 1 73 ? -11.719 -6.703 5.227 1 81.69 73 SER B N 1
ATOM 1315 C CA . SER B 1 73 ? -11.352 -6.516 3.828 1 81.69 73 SER B CA 1
ATOM 1316 C C . SER B 1 73 ? -10.172 -7.406 3.445 1 81.69 73 SER B C 1
ATOM 1318 O O . SER B 1 73 ? -9.312 -7.695 4.277 1 81.69 73 SER B O 1
ATOM 1320 N N . LYS B 1 74 ? -10.258 -7.828 2.258 1 91 74 LYS B N 1
ATOM 1321 C CA . LYS B 1 74 ? -9.156 -8.656 1.77 1 91 74 LYS B CA 1
ATOM 1322 C C . LYS B 1 74 ? -7.867 -7.848 1.672 1 91 74 LYS B C 1
ATOM 1324 O O . LYS B 1 74 ? -7.816 -6.828 0.982 1 91 74 LYS B O 1
ATOM 1329 N N . PHE B 1 75 ? -6.91 -8.305 2.307 1 94.62 75 PHE B N 1
ATOM 1330 C CA . PHE B 1 75 ? -5.609 -7.648 2.348 1 94.62 75 PHE B CA 1
ATOM 1331 C C . PHE B 1 75 ? -4.488 -8.672 2.479 1 94.62 75 PHE B C 1
ATOM 1333 O O . PHE B 1 75 ? -4.57 -9.586 3.297 1 94.62 75 PHE B O 1
ATOM 1340 N N . LEU B 1 76 ? -3.5 -8.539 1.688 1 97.56 76 LEU B N 1
ATOM 1341 C CA . LEU B 1 76 ? -2.307 -9.375 1.788 1 97.56 76 LEU B CA 1
ATOM 1342 C C . LEU B 1 76 ? -1.043 -8.547 1.605 1 97.56 76 LEU B C 1
ATOM 1344 O O . LEU B 1 76 ? -0.921 -7.801 0.629 1 97.56 76 LEU B O 1
ATOM 1348 N N . TYR B 1 77 ? -0.208 -8.656 2.557 1 98.06 77 TYR B N 1
ATOM 1349 C CA . TYR B 1 77 ? 1.094 -8 2.572 1 98.06 77 TYR B CA 1
ATOM 1350 C C . TYR B 1 77 ? 2.213 -9.008 2.803 1 98.06 77 TYR B C 1
ATOM 1352 O O . TYR B 1 77 ? 2.283 -9.633 3.863 1 98.06 77 TYR B O 1
ATOM 1360 N N . PHE B 1 78 ? 3.127 -9.117 1.803 1 98.5 78 PHE B N 1
ATOM 1361 C CA . PHE B 1 78 ? 4.168 -10.141 1.896 1 98.5 78 PHE B CA 1
ATOM 1362 C C . PHE B 1 78 ? 5.395 -9.734 1.09 1 98.5 78 PHE B C 1
ATOM 1364 O O . PHE B 1 78 ? 5.359 -8.758 0.344 1 98.5 78 PHE B O 1
ATOM 1371 N N . TYR B 1 79 ? 6.469 -10.539 1.297 1 98.06 79 TYR B N 1
ATOM 1372 C CA . TYR B 1 79 ? 7.715 -10.359 0.562 1 98.06 79 TYR B CA 1
ATOM 1373 C C . TYR B 1 79 ? 8.055 -11.602 -0.25 1 98.06 79 TYR B C 1
ATOM 1375 O O . TYR B 1 79 ? 7.809 -12.727 0.192 1 98.06 79 TYR B O 1
ATOM 1383 N N . ILE B 1 80 ? 8.562 -11.43 -1.352 1 97.31 80 ILE B N 1
ATOM 1384 C CA . ILE B 1 80 ? 9.344 -12.414 -2.092 1 97.31 80 ILE B CA 1
ATOM 1385 C C . ILE B 1 80 ? 10.758 -11.898 -2.316 1 97.31 80 ILE B C 1
ATOM 1387 O O . ILE B 1 80 ? 10.984 -11.031 -3.172 1 97.31 80 ILE B O 1
ATOM 1391 N N . GLY B 1 81 ? 11.703 -12.438 -1.509 1 95.69 81 GLY B N 1
ATOM 1392 C CA . GLY B 1 81 ? 13.008 -11.789 -1.442 1 95.69 81 GLY B CA 1
ATOM 1393 C C . GLY B 1 81 ? 12.938 -10.367 -0.917 1 95.69 81 GLY B C 1
ATOM 1394 O O . GLY B 1 81 ? 12.398 -10.125 0.165 1 95.69 81 GLY B O 1
ATOM 1395 N N . GLN B 1 82 ? 13.484 -9.484 -1.713 1 95.62 82 GLN B N 1
ATOM 1396 C CA . GLN B 1 82 ? 13.516 -8.102 -1.271 1 95.62 82 GLN B CA 1
ATOM 1397 C C . GLN B 1 82 ? 12.32 -7.316 -1.812 1 95.62 82 GLN B C 1
ATOM 1399 O O . GLN B 1 82 ? 12.164 -6.133 -1.514 1 95.62 82 GLN B O 1
ATOM 1404 N N . MET B 1 83 ? 11.477 -7.969 -2.547 1 97 83 MET B N 1
ATOM 1405 C CA . MET B 1 83 ? 10.32 -7.309 -3.139 1 97 83 MET B CA 1
ATOM 1406 C C . MET B 1 83 ? 9.086 -7.477 -2.254 1 97 83 MET B C 1
ATOM 1408 O O . MET B 1 83 ? 8.711 -8.594 -1.912 1 97 83 MET B O 1
ATOM 1412 N N . ALA B 1 84 ? 8.516 -6.359 -1.956 1 98.31 84 ALA B N 1
ATOM 1413 C CA . ALA B 1 84 ? 7.27 -6.391 -1.196 1 98.31 84 ALA B CA 1
ATOM 1414 C C . ALA B 1 84 ? 6.062 -6.254 -2.119 1 98.31 84 ALA B C 1
ATOM 1416 O O . ALA B 1 84 ? 6.086 -5.469 -3.07 1 98.31 84 ALA B O 1
ATOM 1417 N N . VAL B 1 85 ? 5.023 -6.98 -1.806 1 98.56 85 VAL B N 1
ATOM 1418 C CA . VAL B 1 85 ? 3.752 -6.875 -2.514 1 98.56 85 VAL B CA 1
ATOM 1419 C C . VAL B 1 85 ? 2.627 -6.613 -1.515 1 98.56 85 VAL B C 1
ATOM 1421 O O . VAL B 1 85 ? 2.518 -7.301 -0.497 1 98.56 85 VAL B O 1
ATOM 1424 N N . VAL B 1 86 ? 1.835 -5.609 -1.831 1 98.06 86 VAL B N 1
ATOM 1425 C CA . VAL B 1 86 ? 0.63 -5.297 -1.069 1 98.06 86 VAL B CA 1
ATOM 1426 C C . VAL B 1 86 ? -0.588 -5.34 -1.989 1 98.06 86 VAL B C 1
ATOM 1428 O O . VAL B 1 86 ? -0.708 -4.527 -2.908 1 98.06 86 VAL B O 1
ATOM 1431 N N . LEU B 1 87 ? -1.426 -6.305 -1.754 1 97.56 87 LEU B N 1
ATOM 1432 C CA . LEU B 1 87 ? -2.666 -6.434 -2.514 1 97.56 87 LEU B CA 1
ATOM 1433 C C . LEU B 1 87 ? -3.879 -6.336 -1.595 1 97.56 87 LEU B C 1
ATOM 1435 O O . LEU B 1 87 ? -3.932 -7 -0.557 1 97.56 87 LEU B O 1
ATOM 1439 N N . PHE B 1 88 ? -4.781 -5.43 -2.004 1 94.06 88 PHE B N 1
ATOM 1440 C CA . PHE B 1 88 ? -5.977 -5.285 -1.177 1 94.06 88 PHE B CA 1
ATOM 1441 C C . PHE B 1 88 ? -7.18 -4.895 -2.025 1 94.06 88 PHE B C 1
ATOM 1443 O O . PHE B 1 88 ? -7.023 -4.434 -3.156 1 94.06 88 PHE B O 1
ATOM 1450 N N . ALA B 1 89 ? -8.273 -5.211 -1.498 1 91.75 89 ALA B N 1
ATOM 1451 C CA . ALA B 1 89 ? -9.523 -4.871 -2.182 1 91.75 89 ALA B CA 1
ATOM 1452 C C . ALA B 1 89 ? -10.344 -3.871 -1.365 1 91.75 89 ALA B C 1
ATOM 1454 O O . ALA B 1 89 ? -10.344 -3.924 -0.133 1 91.75 89 ALA B O 1
ATOM 1455 N N . THR B 1 90 ? -10.906 -3 -2.182 1 83.38 90 THR B N 1
ATOM 1456 C CA . THR B 1 90 ? -11.852 -2.086 -1.558 1 83.38 90 THR B CA 1
ATOM 1457 C C . THR B 1 90 ? -13.258 -2.299 -2.119 1 83.38 90 THR B C 1
ATOM 1459 O O . THR B 1 90 ? -13.414 -2.816 -3.229 1 83.38 90 THR B O 1
ATOM 1462 N N . ALA B 1 91 ? -14.406 -2.377 -1.216 1 67.31 91 ALA B N 1
ATOM 1463 C CA . ALA B 1 91 ? -15.789 -2.666 -1.583 1 67.31 91 ALA B CA 1
ATOM 1464 C C . ALA B 1 91 ? -16.344 -1.602 -2.529 1 67.31 91 ALA B C 1
ATOM 1466 O O . ALA B 1 91 ? -15.867 -0.463 -2.535 1 67.31 91 ALA B O 1
#

pLDDT: mean 92.18, std 11.17, range [37.5, 98.62]

InterPro domains:
  IPR001372 Dynein light chain, type 1/2 [PF01221] (6-88)
  IPR001372 Dynein light chain, type 1/2 [PTHR11886] (7-88)
  IPR001372 Dynein light chain, type 1/2 [SM01375] (2-90)
  IPR037177 Dynein light chain superfamily [G3DSA:3.30.740.10] (3-91)
  IPR037177 Dynein light chain superfamily [SSF54648] (5-90)

Solvent-accessible surface area (backbone atoms only — not comparable to full-atom values): 9641 Å² total; per-residue (Å²): 131,76,85,71,64,68,69,46,79,73,47,73,52,51,57,68,68,57,46,51,48,53,50,52,50,45,53,50,31,60,73,71,40,89,44,41,55,53,26,16,46,52,47,28,52,51,47,38,66,70,45,68,81,43,41,38,29,14,33,17,24,28,75,58,24,73,43,71,59,96,57,84,50,43,33,38,32,32,26,48,71,71,40,30,41,37,41,36,44,47,115,132,76,85,69,63,70,68,47,80,74,46,72,52,51,56,69,68,59,46,52,48,52,50,51,52,44,52,50,32,62,73,72,40,90,46,41,56,53,26,18,46,51,47,26,51,52,46,37,68,70,43,69,84,43,45,39,30,14,32,16,23,29,75,58,26,73,42,72,60,94,56,83,51,44,32,37,33,32,27,48,70,70,40,30,41,37,40,36,46,44,130

Foldseek 3Di:
DDPQQDKFWDDWLDDPVVQVVLVVQLSVLVVPDDDQVSSQVSSQVVCCVVPPDWRKGKGKDFPDDDDDDDDNWGWTWIDRVRMIMIMTTDD/DDPQQDKFWDDWLDDPVVQVVLVVQLSVLVVPPDDQVSSQVSSQVVCCVVPPDWRKGKGKDFPDDDDDDDDNWGWTWMDRVRMIMIMTTDD

Organism: Pythium oligandrum (NCBI:txid41045)

Secondary structure (DSSP, 8-state):
----PPEEEEEE-S-HHHHHHHHHHHHHHHHH-SSHHHHHHHHHHHHHHHSTTSEEEEEEEEEEEEE----SS-EEEEEETTEEEEEEEE-/------EEEEEE-S-HHHHHHHHHHHHHHHHH-SSHHHHHHHHHHHHHHHSTTSEEEEEEEEEEEEE----SS-EEEEEETTEEEEEEEE-

Sequence (182 aa):
MGFTVKPVVKTSTMDQELQDEVILVAQHAIDTEVNEQSIAHKIKTYFEQKYHGMLWHCCVGRNVACYVTHEQSKFLYFYIGQMAVVLFATAMGFTVKPVVKTSTMDQELQDEVILVAQHAIDTEVNEQSIAHKIKTYFEQKYHGMLWHCCVGRNVACYVTHEQSKFLYFYIGQMAVVLFATA